Protein AF-A0A852LEJ3-F1 (afdb_monomer_lite)

Organism: Urocolius indicus (NCBI:txid458196)

Foldseek 3Di:
DPADPDPFWDWDADPVRDIDGGDGNVVDDDDDDDDPPDDDADCDDPRHGDD

InterPro domains:
  IPR045166 Pre-mRNA-splicing factor Spp2-like [PTHR15818] (1-51)

Sequence (51 aa):
VEDMASPDSCTCRTDEGQLVEGLQEAMLETVIPRGDADRVMVVLGEHRGKV

Radius of gyration: 12.22 Å; chains: 1; bounding box: 24×30×26 Å

Structure (mmCIF, N/CA/C/O backbone):
data_AF-A0A852LEJ3-F1
#
_entry.id   AF-A0A852LEJ3-F1
#
loop_
_ato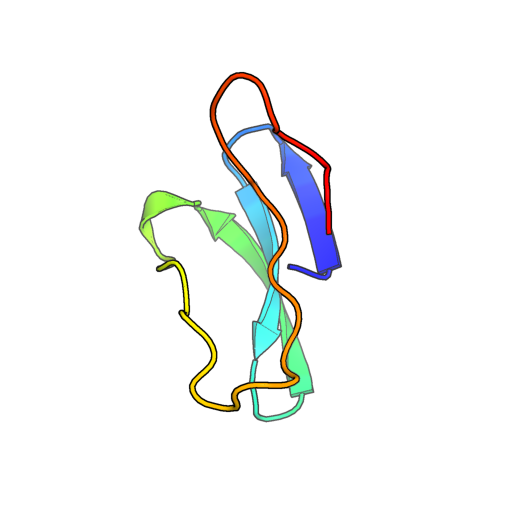m_site.group_PDB
_atom_site.id
_atom_site.type_symbol
_atom_site.label_atom_id
_atom_site.label_alt_id
_atom_site.label_comp_id
_atom_site.label_asym_id
_atom_site.label_entity_id
_atom_site.label_seq_id
_atom_site.pdbx_PDB_ins_code
_atom_site.Cartn_x
_atom_site.Cartn_y
_atom_site.Cartn_z
_atom_site.occupancy
_atom_site.B_iso_or_equiv
_atom_site.auth_seq_id
_atom_site.auth_comp_id
_atom_site.auth_asym_id
_atom_site.auth_atom_id
_atom_site.pdbx_PDB_model_num
ATOM 1 N N . VAL A 1 1 ? -4.234 -3.418 -0.738 1.00 90.25 1 VAL A N 1
ATOM 2 C CA . VAL A 1 1 ? -5.251 -2.469 -0.231 1.00 90.25 1 VAL A CA 1
ATOM 3 C C . VAL A 1 1 ? -6.343 -2.367 -1.275 1.00 90.25 1 VAL A C 1
ATOM 5 O O . VAL A 1 1 ? -6.004 -2.166 -2.433 1.00 90.25 1 VAL A O 1
ATOM 8 N N . GLU A 1 2 ? -7.597 -2.581 -0.885 1.00 93.75 2 GLU A N 1
ATOM 9 C CA . GLU A 1 2 ? -8.760 -2.528 -1.789 1.00 93.75 2 GLU A CA 1
ATOM 10 C C . GLU A 1 2 ? -9.412 -1.138 -1.759 1.00 93.75 2 GLU A C 1
ATOM 12 O O . GLU A 1 2 ? -9.760 -0.601 -2.805 1.00 93.75 2 GLU A O 1
ATOM 17 N N . ASP A 1 3 ? -9.524 -0.534 -0.569 1.00 95.38 3 ASP A N 1
ATOM 18 C CA . ASP A 1 3 ? -10.079 0.810 -0.383 1.00 95.38 3 ASP A CA 1
ATOM 19 C C . ASP A 1 3 ? -9.456 1.521 0.832 1.00 95.38 3 ASP A C 1
ATOM 21 O O . ASP A 1 3 ? -9.001 0.870 1.777 1.00 95.38 3 ASP A O 1
ATOM 25 N N . MET A 1 4 ? -9.444 2.855 0.810 1.00 94.31 4 MET A N 1
ATOM 26 C CA . MET A 1 4 ? -8.958 3.714 1.894 1.00 94.31 4 MET A CA 1
ATOM 27 C C . MET A 1 4 ? -10.142 4.436 2.542 1.00 94.31 4 MET A C 1
ATOM 29 O O . MET A 1 4 ? -10.734 5.326 1.936 1.00 94.31 4 MET A O 1
ATOM 33 N N . ALA A 1 5 ? -10.461 4.098 3.792 1.00 92.94 5 ALA A N 1
ATOM 34 C CA . ALA A 1 5 ? -11.571 4.714 4.521 1.00 92.94 5 ALA A CA 1
ATOM 35 C C . ALA A 1 5 ? -11.180 6.066 5.149 1.00 92.94 5 ALA A C 1
ATOM 37 O O . ALA A 1 5 ? -11.998 6.981 5.259 1.00 92.94 5 ALA A O 1
ATOM 38 N N . SER A 1 6 ? -9.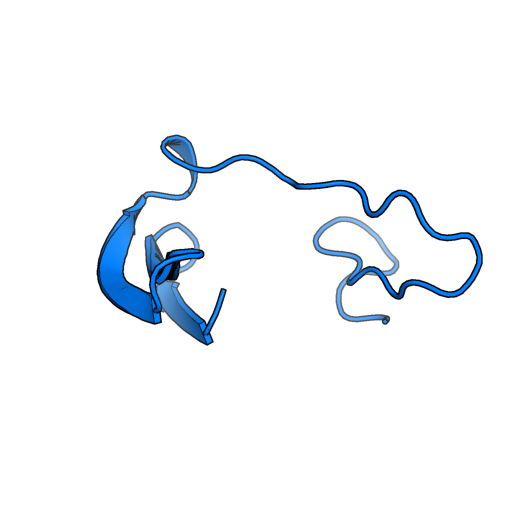916 6.202 5.548 1.00 95.25 6 SER A N 1
ATOM 39 C CA . SER A 1 6 ? -9.297 7.429 6.057 1.00 95.25 6 SER A CA 1
ATOM 40 C C . SER A 1 6 ? -7.820 7.460 5.634 1.00 95.25 6 SER A C 1
ATOM 42 O O . SER A 1 6 ? -7.339 6.503 5.026 1.00 95.25 6 SER A O 1
ATOM 44 N N . PRO A 1 7 ? -7.063 8.535 5.927 1.00 93.69 7 PRO A N 1
ATOM 45 C CA . PRO A 1 7 ? -5.632 8.564 5.629 1.00 93.69 7 PRO A CA 1
ATOM 46 C C . PRO A 1 7 ? -4.820 7.429 6.275 1.00 93.69 7 PRO A C 1
ATOM 48 O O . PRO A 1 7 ? -3.788 7.067 5.727 1.00 93.69 7 PRO A O 1
ATOM 51 N N . ASP A 1 8 ? -5.289 6.884 7.400 1.00 95.81 8 ASP A N 1
ATOM 52 C CA . ASP A 1 8 ? -4.603 5.912 8.261 1.00 95.81 8 ASP A CA 1
ATOM 53 C C . ASP A 1 8 ? -5.368 4.589 8.453 1.00 95.81 8 ASP A C 1
ATOM 55 O O . ASP A 1 8 ? -4.901 3.708 9.176 1.00 95.81 8 ASP A O 1
ATOM 59 N N . SER A 1 9 ? -6.531 4.419 7.814 1.00 97.12 9 SER A N 1
ATOM 60 C CA . SER A 1 9 ? -7.304 3.177 7.876 1.00 97.12 9 SER A CA 1
ATOM 61 C C . SER A 1 9 ? -7.798 2.721 6.511 1.00 97.12 9 SER A C 1
ATOM 63 O O . SER A 1 9 ? -8.139 3.522 5.636 1.00 97.12 9 SER A O 1
ATOM 65 N N . CYS A 1 10 ? -7.836 1.405 6.323 1.00 97.19 10 CYS A N 1
ATOM 66 C CA . CYS A 1 10 ? -8.140 0.812 5.033 1.00 97.19 10 CYS A CA 1
ATOM 67 C C . CYS A 1 10 ? -8.896 -0.511 5.143 1.00 97.19 10 CYS A C 1
ATOM 69 O O . CYS A 1 10 ? -8.993 -1.135 6.205 1.00 97.19 10 CYS A O 1
ATOM 71 N N . THR A 1 11 ? -9.393 -0.939 3.989 1.00 97.88 11 THR A N 1
ATOM 72 C CA . THR A 1 11 ? -9.932 -2.273 3.767 1.00 97.88 11 THR A CA 1
ATOM 73 C C . THR A 1 11 ? -8.921 -3.076 2.958 1.00 97.88 11 THR A C 1
ATOM 75 O O . THR A 1 11 ? -8.486 -2.658 1.877 1.00 97.88 11 THR A O 1
ATOM 78 N N . CYS A 1 12 ? -8.534 -4.243 3.469 1.00 96.81 12 CYS A N 1
ATOM 79 C CA . CYS A 1 12 ? -7.628 -5.161 2.783 1.00 96.81 12 CYS A CA 1
ATOM 80 C C . CYS A 1 12 ? -8.273 -6.522 2.561 1.00 96.81 12 CYS A C 1
ATOM 82 O O . CYS A 1 12 ? -9.163 -6.942 3.297 1.00 96.81 12 CYS A O 1
ATOM 84 N N . ARG A 1 13 ? -7.773 -7.223 1.548 1.00 97.06 13 ARG A N 1
ATOM 85 C CA . ARG A 1 13 ? -8.037 -8.638 1.333 1.00 97.06 13 ARG A C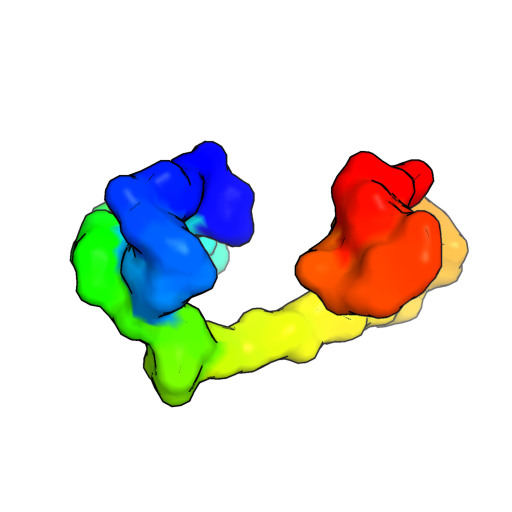A 1
ATOM 86 C C . ARG A 1 13 ? -6.808 -9.431 1.759 1.00 97.06 13 ARG A C 1
ATOM 88 O O . ARG A 1 13 ? -5.709 -9.078 1.340 1.00 97.06 13 ARG A O 1
ATOM 95 N N . THR A 1 14 ? -6.994 -10.450 2.592 1.00 94.69 14 THR A N 1
ATOM 96 C CA . THR A 1 14 ? -5.922 -11.390 2.950 1.00 94.69 14 THR A CA 1
ATOM 97 C C . THR A 1 14 ? -5.632 -12.343 1.791 1.00 94.69 14 THR A C 1
ATOM 99 O O . THR A 1 14 ? -6.432 -12.453 0.858 1.00 94.69 14 THR A O 1
ATOM 102 N N . ASP A 1 15 ? -4.520 -13.072 1.854 1.00 93.50 15 ASP A N 1
ATOM 103 C CA . ASP A 1 15 ? -4.154 -14.050 0.821 1.00 93.50 15 ASP A CA 1
ATOM 104 C C . ASP A 1 15 ? -5.166 -15.210 0.729 1.00 93.50 15 ASP A C 1
ATOM 106 O O . ASP A 1 15 ? -5.369 -15.786 -0.339 1.00 93.50 15 ASP A O 1
ATOM 110 N N . GLU A 1 16 ? -5.882 -15.506 1.818 1.00 96.94 16 GLU A N 1
ATOM 111 C CA . GLU A 1 16 ? -7.002 -16.459 1.851 1.00 96.94 16 GLU A CA 1
ATOM 112 C C . GLU A 1 16 ? -8.306 -15.880 1.270 1.00 96.94 16 GLU A C 1
ATOM 114 O O . GLU A 1 16 ? -9.337 -16.554 1.232 1.00 96.94 16 GLU A O 1
ATOM 119 N N . GLY A 1 17 ? -8.287 -14.624 0.821 1.00 96.62 17 GLY A N 1
ATOM 120 C CA . GLY A 1 17 ? -9.411 -13.947 0.185 1.00 96.62 17 GLY A CA 1
ATOM 121 C C . GLY A 1 17 ? -10.379 -13.253 1.148 1.00 96.62 17 GLY A C 1
ATOM 122 O O . GLY A 1 17 ? -11.376 -12.691 0.679 1.00 96.62 17 GLY A O 1
ATOM 123 N N . GLN A 1 18 ? -10.109 -13.252 2.459 1.00 97.62 18 GLN A N 1
ATOM 124 C CA . GLN A 1 18 ? -10.976 -12.614 3.454 1.00 97.62 18 GLN A CA 1
ATOM 125 C C . GLN A 1 18 ? -10.854 -11.092 3.388 1.00 97.62 18 GLN A C 1
ATOM 127 O O . GLN A 1 18 ? -9.749 -10.557 3.378 1.00 97.62 18 GLN A O 1
ATOM 132 N N . LEU A 1 19 ? -11.990 -10.390 3.361 1.00 97.38 19 LEU A N 1
ATOM 133 C CA . LEU A 1 19 ? -12.016 -8.931 3.440 1.00 97.38 19 LEU A CA 1
ATOM 134 C C . LEU A 1 19 ? -12.001 -8.499 4.910 1.00 97.38 19 LEU A C 1
ATOM 136 O O . LEU A 1 19 ? -12.819 -8.972 5.699 1.00 97.38 19 LEU A O 1
ATOM 140 N N . VAL A 1 20 ? -11.082 -7.607 5.265 1.00 97.62 20 VAL A N 1
ATOM 141 C CA . VAL A 1 20 ? -10.927 -7.067 6.616 1.00 97.62 20 VAL A CA 1
ATOM 142 C C . VAL A 1 20 ? -10.958 -5.546 6.535 1.00 97.62 20 VAL A C 1
ATOM 144 O O . VAL A 1 20 ? -10.140 -4.932 5.849 1.00 97.62 20 VAL A O 1
ATOM 147 N N . GLU A 1 21 ? -11.927 -4.951 7.221 1.00 97.31 21 GLU A N 1
ATOM 148 C CA . GLU A 1 21 ? -12.181 -3.509 7.243 1.00 97.31 21 GLU A CA 1
ATOM 149 C C . GLU A 1 21 ? -11.580 -2.858 8.496 1.00 97.31 21 GLU A C 1
ATOM 151 O O . GLU A 1 21 ? -11.380 -3.512 9.521 1.00 97.31 21 GLU A O 1
ATOM 156 N N . GLY A 1 22 ? -11.323 -1.549 8.430 1.00 96.81 22 GLY A N 1
ATOM 157 C CA . GLY A 1 22 ? -10.878 -0.759 9.584 1.00 96.81 22 GLY A CA 1
ATOM 158 C C . GLY A 1 22 ? -9.453 -1.067 10.051 1.00 96.81 22 GLY A C 1
ATOM 159 O O . GLY A 1 22 ? -9.095 -0.737 11.184 1.00 96.81 22 GLY A O 1
ATOM 160 N N . LEU A 1 23 ? -8.635 -1.689 9.198 1.00 97.50 23 LEU A N 1
ATOM 161 C CA . LEU A 1 23 ? -7.233 -1.955 9.499 1.00 97.50 23 LEU A CA 1
ATOM 162 C C . LEU A 1 23 ? -6.467 -0.640 9.573 1.00 97.50 23 LEU A C 1
ATOM 164 O O . LEU A 1 23 ? -6.493 0.145 8.626 1.00 97.50 23 LEU A O 1
ATOM 168 N N . GLN A 1 24 ? -5.773 -0.428 10.688 1.00 97.94 24 GLN A N 1
ATOM 169 C CA . GLN A 1 24 ? -4.877 0.709 10.873 1.00 97.94 24 GLN A CA 1
ATOM 170 C C . GLN A 1 24 ? -3.599 0.488 10.060 1.00 97.94 24 GLN A C 1
ATOM 172 O O . GLN A 1 24 ? -3.049 -0.613 10.082 1.00 97.94 24 GLN A O 1
ATOM 177 N N . GLU A 1 25 ? -3.086 1.528 9.401 1.00 95.25 25 GLU A N 1
ATOM 178 C CA . GLU A 1 25 ? -1.843 1.465 8.614 1.00 95.25 25 GLU A CA 1
ATOM 179 C C . GLU A 1 25 ? -0.680 0.879 9.433 1.00 95.25 25 GLU A C 1
ATOM 181 O O . GLU A 1 25 ? 0.085 0.063 8.931 1.00 95.25 25 GLU A O 1
ATOM 186 N N . ALA A 1 26 ? -0.607 1.203 10.728 1.00 97.00 26 ALA A N 1
ATOM 187 C CA . ALA A 1 26 ? 0.416 0.698 11.648 1.00 97.00 26 ALA A CA 1
ATOM 188 C C . ALA A 1 26 ? 0.384 -0.829 11.882 1.00 97.00 26 ALA A C 1
ATOM 190 O O . ALA A 1 26 ? 1.322 -1.375 12.459 1.00 97.00 26 ALA A O 1
ATOM 191 N N . MET A 1 27 ? -0.689 -1.517 11.480 1.00 96.19 27 MET A N 1
ATOM 192 C CA . MET A 1 27 ? -0.811 -2.979 11.543 1.00 96.19 27 MET A CA 1
ATOM 193 C C . MET A 1 27 ? -0.323 -3.668 10.262 1.00 96.19 27 MET A C 1
ATOM 195 O O . MET A 1 27 ? -0.316 -4.897 10.205 1.00 96.19 27 MET A O 1
ATOM 199 N N . LEU A 1 28 ? 0.024 -2.898 9.230 1.00 95.31 28 LEU A N 1
ATOM 200 C CA . LEU A 1 28 ? 0.379 -3.390 7.906 1.00 95.31 28 LEU A CA 1
ATOM 201 C C . LEU A 1 28 ? 1.855 -3.145 7.604 1.00 95.31 28 LEU A C 1
ATOM 203 O O . LEU A 1 28 ? 2.515 -2.297 8.203 1.00 95.31 28 LEU A O 1
ATOM 207 N N . GLU A 1 29 ? 2.358 -3.872 6.613 1.00 93.81 29 GLU A N 1
ATOM 208 C CA . GLU A 1 29 ? 3.682 -3.651 6.050 1.00 93.81 29 GLU A CA 1
ATOM 209 C C . GLU A 1 29 ? 3.619 -3.503 4.529 1.00 93.81 29 GLU A C 1
ATOM 211 O O . GLU A 1 29 ? 2.689 -3.965 3.863 1.00 93.81 29 GLU A O 1
ATOM 216 N N . THR A 1 30 ? 4.629 -2.841 3.964 1.00 93.69 30 THR A N 1
ATOM 217 C CA . THR A 1 30 ? 4.784 -2.766 2.510 1.00 93.69 30 THR A CA 1
ATOM 218 C C . THR A 1 30 ? 5.450 -4.040 2.011 1.00 93.69 30 THR A C 1
ATOM 220 O O . THR A 1 30 ? 6.598 -4.321 2.352 1.00 93.69 30 THR A O 1
ATOM 223 N N . VAL A 1 31 ? 4.754 -4.780 1.154 1.00 92.56 31 VAL A N 1
ATOM 224 C CA . VAL A 1 31 ? 5.315 -5.955 0.485 1.00 92.56 31 VAL A CA 1
ATOM 225 C C . VAL A 1 31 ? 6.050 -5.519 -0.778 1.00 92.56 31 VAL A C 1
ATOM 227 O O . VAL A 1 31 ? 5.488 -4.829 -1.628 1.00 92.56 31 VAL A O 1
ATOM 230 N N . ILE A 1 32 ? 7.305 -5.948 -0.909 1.00 91.69 32 ILE A N 1
ATOM 231 C CA . ILE A 1 32 ? 8.097 -5.761 -2.126 1.00 91.69 32 ILE A CA 1
ATOM 232 C C . ILE A 1 32 ? 7.968 -7.026 -2.984 1.00 91.69 32 ILE A C 1
ATOM 234 O O . ILE A 1 32 ? 8.366 -8.104 -2.525 1.00 91.69 32 ILE A O 1
ATOM 238 N N . PRO A 1 33 ? 7.416 -6.927 -4.206 1.00 92.75 33 PRO A N 1
ATOM 239 C CA . PRO A 1 33 ? 7.331 -8.059 -5.118 1.00 92.75 33 PRO A CA 1
ATOM 240 C C . PRO A 1 33 ? 8.713 -8.628 -5.449 1.00 92.75 33 PRO A C 1
ATOM 242 O O . PRO A 1 33 ? 9.714 -7.909 -5.430 1.00 92.75 33 PRO A O 1
ATOM 245 N N . ARG A 1 34 ? 8.775 -9.931 -5.747 1.00 92.88 34 ARG A N 1
ATOM 246 C CA . ARG A 1 34 ? 10.045 -10.618 -6.040 1.00 92.88 34 ARG A CA 1
ATOM 247 C C . ARG A 1 34 ? 10.277 -10.888 -7.523 1.00 92.88 34 ARG A C 1
ATOM 249 O O . ARG A 1 34 ? 11.402 -11.223 -7.880 1.00 92.88 34 ARG A O 1
ATOM 256 N N . GLY A 1 35 ? 9.246 -10.818 -8.362 1.00 95.12 35 GLY A N 1
ATOM 257 C CA . GLY A 1 35 ? 9.380 -11.021 -9.797 1.00 95.12 35 GLY A CA 1
ATOM 258 C C . GLY A 1 35 ? 9.865 -9.757 -10.498 1.00 95.12 35 GLY A C 1
ATOM 259 O O . GLY A 1 35 ? 9.360 -8.668 -10.245 1.00 95.12 35 GLY A O 1
ATOM 260 N N . ASP A 1 36 ? 10.788 -9.909 -11.447 1.00 89.69 36 ASP A N 1
ATOM 261 C CA . ASP A 1 36 ? 11.334 -8.781 -12.221 1.00 89.69 36 ASP A CA 1
ATOM 262 C C . ASP A 1 36 ? 10.276 -8.048 -13.069 1.00 89.69 36 ASP A C 1
ATOM 264 O O . ASP A 1 36 ? 10.479 -6.906 -13.478 1.00 89.69 36 ASP A O 1
ATOM 268 N N . ALA A 1 37 ? 9.149 -8.706 -13.358 1.00 93.12 37 ALA A N 1
ATOM 269 C CA . ALA A 1 37 ? 8.030 -8.150 -14.120 1.00 93.12 37 ALA A CA 1
ATOM 270 C C . ALA A 1 37 ? 6.854 -7.687 -13.239 1.00 93.12 37 ALA A C 1
ATOM 272 O O . ALA A 1 37 ? 5.841 -7.220 -13.772 1.00 93.12 37 ALA A O 1
ATOM 273 N N . ASP A 1 38 ? 6.963 -7.829 -11.917 1.00 94.62 38 ASP A N 1
ATOM 274 C CA . ASP A 1 38 ? 5.915 -7.409 -10.996 1.00 94.62 38 ASP A CA 1
ATOM 275 C C . ASP A 1 38 ? 5.853 -5.879 -10.920 1.00 94.62 38 ASP A C 1
ATOM 277 O O . ASP A 1 38 ? 6.849 -5.171 -11.078 1.00 94.62 38 ASP A O 1
ATOM 281 N N . ARG A 1 39 ? 4.653 -5.350 -10.678 1.00 93.25 39 ARG A N 1
ATOM 282 C CA . ARG A 1 39 ? 4.418 -3.905 -10.587 1.00 93.25 39 ARG A CA 1
ATOM 283 C C . ARG A 1 39 ? 4.317 -3.471 -9.135 1.00 93.25 39 ARG A C 1
ATOM 285 O O . ARG A 1 39 ? 3.786 -4.201 -8.301 1.00 93.25 39 ARG A O 1
ATOM 292 N N . VAL A 1 40 ? 4.772 -2.254 -8.856 1.00 94.44 40 VAL A N 1
ATOM 293 C CA . VAL A 1 40 ? 4.684 -1.625 -7.535 1.00 94.44 40 VAL A CA 1
ATOM 294 C C . VAL A 1 40 ? 3.963 -0.300 -7.652 1.00 94.44 40 VAL A C 1
ATOM 296 O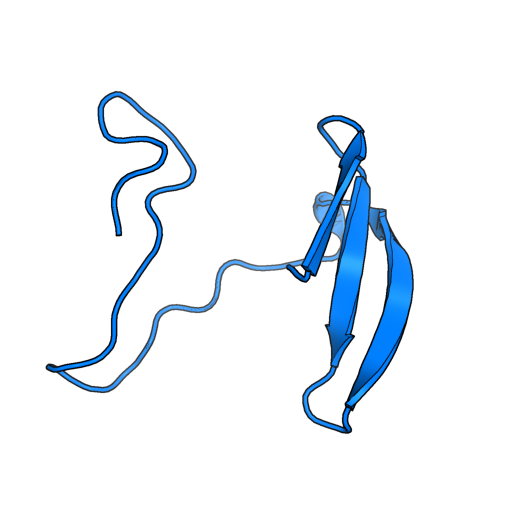 O . VAL A 1 40 ? 4.210 0.461 -8.576 1.00 94.44 40 VAL A O 1
ATOM 299 N N . MET A 1 41 ? 3.109 0.013 -6.686 1.00 94.69 41 MET A N 1
ATOM 300 C CA . MET A 1 41 ? 2.558 1.356 -6.558 1.00 94.69 41 MET A CA 1
ATOM 301 C C . MET A 1 41 ? 3.468 2.195 -5.663 1.00 94.69 41 MET A C 1
ATOM 303 O O . MET A 1 41 ? 3.779 1.803 -4.539 1.00 94.69 41 MET A O 1
ATOM 307 N N . VAL A 1 42 ? 3.859 3.379 -6.125 1.00 95.88 42 VAL A N 1
ATOM 308 C CA . VAL A 1 42 ? 4.595 4.336 -5.296 1.00 95.88 42 VAL A CA 1
ATOM 309 C C . VAL A 1 42 ? 3.612 5.016 -4.345 1.00 95.88 42 VAL A C 1
ATOM 311 O O . VAL A 1 42 ? 2.729 5.757 -4.777 1.00 95.88 42 VAL A O 1
ATOM 314 N N . VAL A 1 43 ? 3.758 4.783 -3.041 1.00 92.12 43 VAL A N 1
ATOM 315 C CA . VAL A 1 43 ? 2.808 5.279 -2.026 1.00 92.12 43 VAL A CA 1
ATOM 316 C C . VAL A 1 43 ? 3.243 6.572 -1.330 1.00 92.12 43 VAL A C 1
ATOM 318 O O . VAL A 1 43 ? 2.399 7.266 -0.765 1.00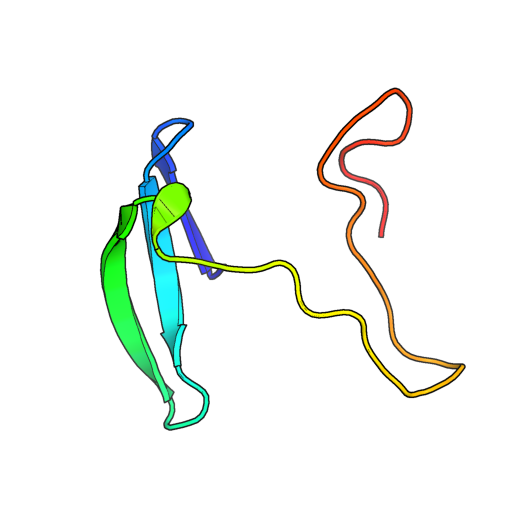 92.12 43 VAL A O 1
ATOM 321 N N . LEU A 1 44 ? 4.520 6.961 -1.437 1.00 93.44 44 LEU A N 1
ATOM 322 C CA . LEU A 1 44 ? 5.091 8.153 -0.795 1.00 93.44 44 LEU A CA 1
ATOM 323 C C . LEU A 1 44 ? 6.024 8.931 -1.742 1.00 93.44 44 LEU A C 1
ATOM 325 O O . LEU A 1 44 ? 6.572 8.377 -2.693 1.00 93.44 44 LEU A O 1
ATOM 329 N N . GLY A 1 45 ? 6.232 10.220 -1.453 1.00 97.12 45 GLY A N 1
ATOM 330 C CA . GLY A 1 45 ? 7.175 11.086 -2.172 1.00 97.12 45 GLY A CA 1
ATOM 331 C C . GLY A 1 45 ? 6.653 11.665 -3.495 1.00 97.12 45 GLY A C 1
ATOM 332 O O . GLY A 1 45 ? 5.469 11.585 -3.811 1.00 97.12 45 GLY A O 1
ATOM 333 N N . GLU A 1 46 ? 7.556 12.270 -4.273 1.00 98.25 46 GLU A N 1
ATOM 334 C CA . GLU A 1 46 ? 7.244 13.008 -5.514 1.00 98.25 46 GLU A CA 1
ATOM 335 C C . GLU A 1 46 ? 6.546 12.150 -6.583 1.00 98.25 46 GLU A C 1
ATOM 337 O O . GLU A 1 46 ? 5.781 12.648 -7.405 1.00 98.25 46 GLU A O 1
ATOM 342 N N . HIS A 1 47 ? 6.799 10.843 -6.587 1.00 97.88 47 HIS A N 1
ATOM 343 C CA . HIS A 1 47 ? 6.246 9.916 -7.573 1.00 97.88 47 HIS A CA 1
ATOM 344 C C . HIS A 1 47 ? 5.001 9.171 -7.085 1.00 97.88 47 HIS A C 1
ATOM 346 O O . HIS A 1 47 ? 4.574 8.224 -7.745 1.00 97.88 47 HIS A O 1
ATOM 352 N N . ARG A 1 48 ? 4.410 9.594 -5.959 1.00 96.50 48 ARG A N 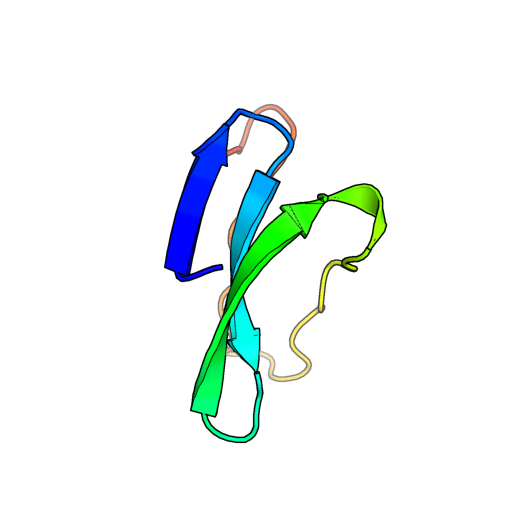1
ATOM 353 C CA . ARG A 1 48 ? 3.209 8.982 -5.383 1.00 96.50 48 ARG A CA 1
ATOM 354 C C . ARG A 1 48 ? 2.090 8.825 -6.422 1.00 96.50 48 ARG A C 1
ATOM 356 O O . ARG A 1 48 ? 1.780 9.758 -7.159 1.00 96.50 48 ARG A O 1
ATOM 363 N N . GLY A 1 49 ? 1.467 7.648 -6.438 1.00 94.12 49 GLY A N 1
ATOM 364 C CA . GLY A 1 49 ? 0.352 7.292 -7.320 1.00 94.12 49 GLY A CA 1
ATOM 365 C C . GLY A 1 49 ? 0.759 6.688 -8.667 1.00 94.12 49 GLY A C 1
ATOM 366 O O . GLY A 1 49 ? -0.117 6.297 -9.433 1.00 94.12 49 GLY A O 1
ATOM 367 N N . LYS A 1 50 ? 2.059 6.589 -8.973 1.00 97.19 50 LYS A N 1
ATOM 368 C CA . LYS A 1 50 ? 2.549 5.854 -10.150 1.00 97.19 50 LYS A CA 1
ATOM 369 C C . LYS A 1 50 ? 2.596 4.346 -9.875 1.00 97.19 50 LYS A C 1
ATOM 371 O O . LYS A 1 50 ? 2.838 3.952 -8.733 1.00 97.19 50 LYS A O 1
ATOM 376 N N . VAL A 1 51 ? 2.391 3.542 -10.923 1.00 94.06 51 VAL A N 1
ATOM 377 C CA . VAL A 1 51 ? 2.441 2.065 -10.935 1.00 94.06 51 VAL A CA 1
ATOM 378 C C . VAL A 1 51 ? 3.395 1.582 -12.019 1.00 94.06 51 VAL A C 1
ATOM 380 O O . VAL A 1 51 ? 3.407 2.242 -13.085 1.00 94.06 51 VAL A O 1
#

pLDDT: mean 95.18, std 2.08, range [89.69, 98.25]

Secondary structure (DSSP, 8-state):
--EESSSSEEEEE-TT--EEEEEEGGG--PPPP-STT------SSTTTT--